Protein AF-A0A7C7P1Z8-F1 (afdb_monomer_lite)

Foldseek 3Di:
DDDPLVLQDDLVVLCPDPLCPVVVVVDPPVLLSVLLVVLSVVQVVCVVVVNPPPASPDSNSSSVSSVVVSCVVPDDPDDDDDPPPPDQQDPVNPGHDDDPVVVVVVVVPVVDPDCPVPDPVVD

Structure (mmCIF, N/CA/C/O backbone):
data_AF-A0A7C7P1Z8-F1
#
_entry.id   AF-A0A7C7P1Z8-F1
#
loop_
_atom_site.group_PDB
_atom_site.id
_atom_site.type_symbol
_atom_site.label_atom_id
_atom_site.label_alt_id
_atom_site.label_comp_id
_atom_site.label_asym_id
_atom_site.label_entity_id
_atom_site.label_seq_id
_atom_site.pdbx_PDB_ins_code
_atom_site.Cartn_x
_atom_site.Cartn_y
_atom_site.Cartn_z
_atom_site.occupancy
_atom_site.B_iso_or_equiv
_atom_site.auth_seq_id
_atom_site.auth_comp_id
_atom_site.auth_asym_id
_atom_site.auth_atom_id
_atom_site.pdbx_PDB_model_num
ATOM 1 N N . MET A 1 1 ? 32.317 4.331 -31.404 1.00 45.91 1 MET A N 1
ATOM 2 C CA . MET A 1 1 ? 31.690 3.881 -30.140 1.00 45.91 1 MET A CA 1
ATOM 3 C C . MET A 1 1 ? 30.231 4.300 -30.161 1.00 45.91 1 MET A C 1
ATOM 5 O O . MET A 1 1 ? 29.970 5.487 -30.288 1.00 45.91 1 MET A O 1
ATOM 9 N N . SER A 1 2 ? 29.300 3.344 -30.163 1.00 50.78 2 SER A N 1
ATOM 10 C CA . SER A 1 2 ? 27.859 3.628 -30.234 1.00 50.78 2 SER A CA 1
ATOM 11 C C . SER A 1 2 ? 27.371 4.204 -28.901 1.00 50.78 2 SER A C 1
ATOM 13 O O . SER A 1 2 ? 27.713 3.654 -27.858 1.00 50.78 2 SER A O 1
ATOM 15 N N . ASP A 1 3 ? 26.599 5.293 -28.937 1.00 64.19 3 ASP A N 1
ATOM 16 C CA . ASP A 1 3 ? 26.033 5.941 -27.745 1.00 64.19 3 ASP A CA 1
ATOM 17 C C . ASP A 1 3 ? 25.176 4.928 -26.945 1.00 64.19 3 ASP A C 1
ATOM 19 O O . ASP A 1 3 ? 24.179 4.430 -27.484 1.00 64.19 3 ASP A O 1
ATOM 23 N N . PRO A 1 4 ? 25.531 4.597 -25.685 1.00 60.34 4 PRO A N 1
ATOM 24 C CA . PRO A 1 4 ? 24.773 3.672 -24.838 1.00 60.34 4 PRO A CA 1
ATOM 25 C C . PRO A 1 4 ? 23.304 4.080 -24.659 1.00 60.34 4 PRO A C 1
ATOM 27 O O . PRO A 1 4 ? 22.441 3.221 -24.487 1.00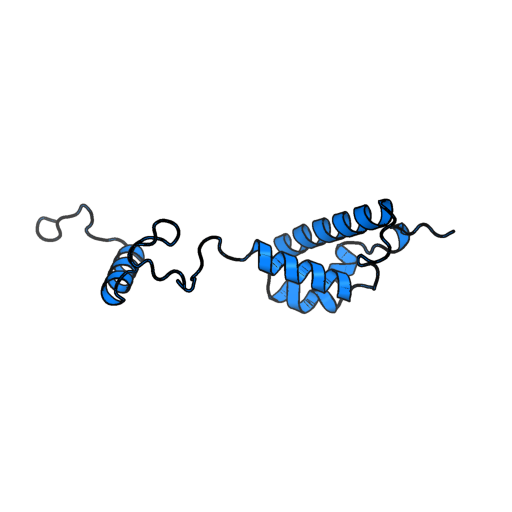 60.34 4 PRO A O 1
ATOM 30 N N . ARG A 1 5 ? 22.999 5.382 -24.772 1.00 62.41 5 ARG A N 1
ATOM 31 C CA . ARG A 1 5 ? 21.647 5.949 -24.626 1.00 62.41 5 ARG A CA 1
ATOM 32 C C . ARG A 1 5 ? 20.704 5.513 -25.742 1.00 62.41 5 ARG A C 1
ATOM 34 O O . ARG A 1 5 ? 19.495 5.481 -25.543 1.00 62.41 5 ARG A O 1
ATOM 41 N N . ARG A 1 6 ? 21.246 5.125 -26.902 1.00 65.25 6 ARG A N 1
ATOM 42 C CA . ARG A 1 6 ? 20.463 4.664 -28.059 1.00 65.25 6 ARG A CA 1
ATOM 43 C C . ARG A 1 6 ? 19.792 3.305 -27.829 1.00 65.25 6 ARG A C 1
ATOM 45 O O . ARG A 1 6 ? 18.966 2.903 -28.638 1.00 65.25 6 ARG A O 1
ATOM 52 N N . ARG A 1 7 ? 20.163 2.594 -26.756 1.00 74.56 7 ARG A N 1
ATOM 53 C CA . ARG A 1 7 ? 19.611 1.279 -26.390 1.00 74.56 7 ARG A CA 1
ATOM 54 C C . ARG A 1 7 ? 18.417 1.368 -25.437 1.00 74.56 7 ARG A C 1
ATOM 56 O O . ARG A 1 7 ? 17.794 0.341 -25.191 1.00 74.56 7 ARG A O 1
ATOM 63 N N . ILE A 1 8 ? 18.106 2.554 -24.906 1.00 84.19 8 ILE A N 1
ATOM 64 C CA . ILE A 1 8 ? 16.968 2.743 -24.002 1.00 84.19 8 ILE A CA 1
ATOM 65 C C . ILE A 1 8 ? 15.680 2.801 -24.844 1.00 84.19 8 ILE A C 1
ATOM 67 O O . ILE A 1 8 ? 15.550 3.706 -25.674 1.00 84.19 8 ILE A O 1
ATOM 71 N N . PRO A 1 9 ? 14.735 1.862 -24.667 1.00 87.62 9 PRO A N 1
ATOM 72 C CA . PRO A 1 9 ? 13.465 1.876 -25.384 1.00 87.62 9 PRO A CA 1
ATOM 73 C C . PRO A 1 9 ? 12.579 3.045 -24.932 1.00 87.62 9 PRO A C 1
ATOM 75 O O . PRO A 1 9 ? 12.683 3.533 -23.805 1.00 87.62 9 PRO A O 1
ATOM 78 N N . SER A 1 10 ? 11.680 3.495 -25.811 1.00 91.44 10 SER A N 1
ATOM 79 C CA . SER A 1 10 ? 10.650 4.460 -25.423 1.00 91.44 10 SER A CA 1
ATOM 80 C C . SER A 1 10 ? 9.643 3.816 -24.468 1.00 91.44 10 SER A C 1
ATOM 82 O O . SER A 1 10 ? 9.459 2.597 -24.461 1.00 91.44 10 SER A O 1
ATOM 84 N N . VAL A 1 11 ? 8.945 4.649 -23.691 1.00 93.81 11 VAL A N 1
ATOM 85 C CA . VAL A 1 11 ? 7.840 4.192 -22.834 1.00 93.81 11 VAL A CA 1
ATOM 86 C C . VAL A 1 11 ? 6.813 3.424 -23.665 1.00 93.81 11 VAL A C 1
ATOM 88 O O . VAL A 1 11 ? 6.450 2.315 -23.299 1.00 93.81 11 VAL A O 1
ATOM 91 N N . ASP A 1 12 ? 6.403 3.961 -24.816 1.00 94.56 12 ASP A N 1
ATOM 92 C CA . ASP A 1 12 ? 5.406 3.307 -25.670 1.00 94.56 12 ASP A CA 1
ATOM 93 C C . ASP A 1 12 ? 5.891 1.953 -26.206 1.00 94.56 12 ASP A C 1
ATOM 95 O O . ASP A 1 12 ? 5.112 1.003 -26.240 1.00 94.56 12 ASP A O 1
ATOM 99 N N . ALA A 1 13 ? 7.178 1.824 -26.553 1.00 92.94 13 ALA A N 1
ATOM 100 C CA . ALA A 1 13 ? 7.752 0.554 -26.997 1.00 92.94 13 ALA A CA 1
ATOM 101 C C . ALA A 1 13 ? 7.766 -0.503 -25.880 1.00 92.94 13 ALA A C 1
ATOM 103 O O . ALA A 1 13 ? 7.517 -1.677 -26.144 1.00 92.94 13 ALA A O 1
ATOM 104 N N . LEU A 1 14 ? 8.027 -0.097 -24.632 1.00 93.94 14 LEU A N 1
ATOM 105 C CA . LEU A 1 14 ? 7.936 -0.990 -23.475 1.00 93.94 14 LEU A CA 1
ATOM 106 C C . LEU A 1 14 ? 6.490 -1.399 -23.195 1.00 93.94 14 LEU A C 1
ATOM 108 O O . LEU A 1 14 ? 6.210 -2.586 -23.054 1.00 93.94 14 LEU A O 1
ATOM 112 N N . LEU A 1 15 ? 5.567 -0.435 -23.179 1.00 95.00 15 LEU A N 1
ATOM 113 C CA . LEU A 1 15 ? 4.150 -0.687 -22.913 1.00 95.00 15 LEU A CA 1
ATOM 114 C C . LEU A 1 15 ? 3.475 -1.543 -23.992 1.00 95.00 15 LEU A C 1
ATOM 116 O O . LEU A 1 15 ? 2.484 -2.199 -23.692 1.00 95.00 15 LEU A O 1
ATOM 120 N N . ALA A 1 16 ? 3.981 -1.527 -25.227 1.00 95.25 16 ALA A N 1
ATOM 121 C CA . ALA A 1 16 ? 3.515 -2.382 -26.317 1.00 95.25 16 ALA A CA 1
ATOM 122 C C . ALA A 1 16 ? 4.171 -3.776 -26.323 1.00 95.25 16 ALA A C 1
ATOM 124 O O . ALA A 1 16 ? 3.828 -4.608 -27.159 1.00 95.25 16 ALA A O 1
ATOM 125 N N . SER A 1 17 ? 5.140 -4.032 -25.439 1.00 94.62 17 SER A N 1
ATOM 126 C CA . SER A 1 17 ? 5.825 -5.323 -25.384 1.00 94.62 17 SER A CA 1
ATOM 127 C C . SER A 1 17 ? 5.016 -6.363 -24.596 1.00 94.62 17 SER A C 1
ATOM 129 O O . SER A 1 17 ? 4.377 -6.003 -23.602 1.00 94.62 17 SER A O 1
ATOM 131 N N . PRO A 1 18 ? 5.122 -7.664 -24.939 1.00 95.56 18 PRO A N 1
ATOM 132 C CA . PRO A 1 18 ? 4.432 -8.730 -24.206 1.00 95.56 18 PRO A CA 1
ATOM 133 C C . PRO A 1 18 ? 4.749 -8.759 -22.702 1.00 95.56 18 PRO A C 1
ATOM 135 O O . PRO A 1 18 ? 3.919 -9.143 -21.884 1.00 95.56 18 PRO A O 1
ATOM 138 N N . ALA A 1 19 ? 5.941 -8.296 -22.308 1.00 94.81 19 ALA A N 1
ATOM 139 C CA . ALA A 1 19 ? 6.367 -8.254 -20.910 1.00 94.81 19 ALA A CA 1
ATOM 140 C C . ALA A 1 19 ? 5.523 -7.302 -20.034 1.00 94.81 19 ALA A C 1
ATOM 142 O O . ALA A 1 19 ? 5.507 -7.453 -18.815 1.00 94.81 19 ALA A O 1
ATOM 143 N N . PHE A 1 20 ? 4.826 -6.331 -20.635 1.00 96.56 20 PHE A N 1
ATOM 144 C CA . PHE A 1 20 ? 3.995 -5.355 -19.923 1.00 96.56 20 PHE A CA 1
ATOM 145 C C . PHE A 1 20 ? 2.504 -5.709 -19.901 1.00 96.56 20 PHE A C 1
ATOM 147 O O . PHE A 1 20 ? 1.748 -5.049 -19.188 1.00 96.56 20 PHE A O 1
ATOM 154 N N . GLU A 1 21 ? 2.066 -6.747 -20.620 1.00 95.88 21 GLU A N 1
ATOM 155 C CA . GLU A 1 21 ? 0.648 -7.125 -20.703 1.00 95.88 21 GLU A CA 1
ATOM 156 C C . GLU A 1 21 ? 0.059 -7.445 -19.322 1.00 95.88 21 GLU A C 1
ATOM 158 O O . GLU A 1 21 ? -0.955 -6.865 -18.930 1.00 95.88 21 GLU A O 1
ATOM 163 N N . ALA A 1 22 ? 0.739 -8.288 -18.538 1.00 95.12 22 ALA A N 1
ATOM 164 C CA . ALA A 1 22 ? 0.303 -8.643 -17.185 1.00 95.12 22 ALA A CA 1
ATOM 165 C C . ALA A 1 22 ? 0.278 -7.429 -16.237 1.00 95.12 22 ALA A C 1
ATOM 167 O O . ALA A 1 22 ? -0.633 -7.284 -15.423 1.00 95.12 22 ALA A O 1
ATOM 168 N N . ILE A 1 23 ? 1.247 -6.518 -16.376 1.00 96.81 23 ILE A N 1
ATOM 169 C CA . ILE A 1 23 ? 1.335 -5.298 -15.562 1.00 96.81 23 ILE A CA 1
ATOM 170 C C . ILE A 1 23 ? 0.162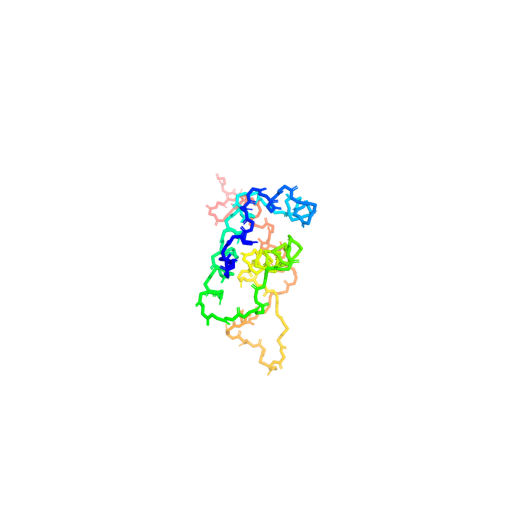 -4.362 -15.879 1.00 96.81 23 ILE A C 1
ATOM 172 O O . ILE A 1 23 ? -0.468 -3.820 -14.974 1.00 96.81 23 ILE A O 1
ATOM 176 N N . LEU A 1 24 ? -0.163 -4.190 -17.162 1.00 96.94 24 LEU A N 1
ATOM 177 C CA . LEU A 1 24 ? -1.275 -3.349 -17.611 1.00 96.94 24 LEU A CA 1
ATOM 178 C C . LEU A 1 24 ? -2.650 -3.934 -17.264 1.00 96.94 24 LEU A C 1
ATOM 180 O O . LEU A 1 24 ? -3.605 -3.171 -17.141 1.00 96.94 24 LEU A O 1
ATOM 184 N N . ALA A 1 25 ? -2.751 -5.253 -17.089 1.00 96.62 25 ALA A N 1
ATOM 185 C CA . ALA A 1 25 ? -3.956 -5.902 -16.581 1.00 96.62 25 ALA A CA 1
ATOM 186 C C . ALA A 1 25 ? -4.129 -5.721 -15.059 1.00 96.62 25 ALA A C 1
ATOM 188 O O . ALA A 1 25 ? -5.258 -5.642 -14.581 1.00 96.62 25 ALA A O 1
ATOM 189 N N . GLY A 1 26 ? -3.026 -5.648 -14.302 1.00 95.12 26 GLY A N 1
ATOM 190 C CA . GLY A 1 26 ? -3.046 -5.555 -12.837 1.00 95.12 26 GLY A CA 1
ATOM 191 C C . GLY A 1 26 ? -3.076 -4.135 -12.263 1.00 95.12 26 GLY A C 1
ATOM 192 O O . GLY A 1 26 ? -3.513 -3.948 -11.130 1.00 95.12 26 GLY A O 1
ATOM 193 N N . PHE A 1 27 ? -2.630 -3.126 -13.019 1.00 96.19 27 PHE A N 1
ATOM 194 C CA . PHE A 1 27 ? -2.472 -1.755 -12.521 1.00 96.19 27 PHE A CA 1
ATOM 195 C C . PHE A 1 27 ? -3.081 -0.705 -13.466 1.00 96.19 27 PHE A C 1
ATOM 197 O O . PHE A 1 27 ? -3.030 -0.862 -14.688 1.00 96.19 27 PHE A O 1
ATOM 204 N N . PRO A 1 28 ? -3.586 0.434 -12.943 1.00 95.75 28 PRO A N 1
ATOM 205 C CA . PRO A 1 28 ? -4.064 1.531 -13.780 1.00 95.75 28 PRO A CA 1
ATOM 206 C C . PRO A 1 28 ? -2.988 2.022 -14.758 1.00 95.75 28 PRO A C 1
ATOM 208 O O . PRO A 1 28 ? -1.878 2.367 -14.355 1.00 95.75 28 PRO A O 1
ATOM 211 N N . ARG A 1 29 ? -3.321 2.150 -16.049 1.00 96.06 29 ARG A N 1
ATOM 212 C CA . ARG A 1 29 ? -2.354 2.533 -17.099 1.00 96.06 29 ARG A CA 1
ATOM 213 C C . ARG A 1 29 ? -1.554 3.799 -16.770 1.00 96.06 29 ARG A C 1
ATOM 215 O O . ARG A 1 29 ? -0.355 3.844 -17.028 1.00 96.06 29 ARG A O 1
ATOM 222 N N . GLN A 1 30 ? -2.194 4.824 -16.203 1.00 96.19 30 GLN A N 1
ATOM 223 C CA . GLN A 1 30 ? -1.518 6.075 -15.829 1.00 96.19 30 GLN A CA 1
ATOM 224 C C . GLN A 1 30 ? -0.399 5.850 -14.804 1.00 96.19 30 GLN A C 1
ATOM 226 O O . GLN A 1 30 ? 0.665 6.465 -14.896 1.00 96.19 30 GLN A O 1
ATOM 231 N N . LEU A 1 31 ? -0.630 4.940 -13.857 1.00 96.06 31 LEU A N 1
ATOM 232 C CA . LEU A 1 31 ? 0.340 4.544 -12.849 1.00 96.06 31 LEU A CA 1
ATOM 233 C C . LEU A 1 31 ? 1.516 3.797 -13.498 1.00 96.06 31 LEU A C 1
ATOM 235 O O . LEU A 1 31 ? 2.667 4.173 -13.282 1.00 96.06 31 LEU A O 1
ATOM 239 N N . VAL A 1 32 ? 1.233 2.830 -14.377 1.00 97.50 32 VAL A N 1
ATOM 240 C CA . VAL A 1 32 ? 2.265 2.076 -15.113 1.00 97.50 32 VAL A CA 1
ATOM 241 C C . VAL A 1 32 ? 3.139 3.007 -15.959 1.00 97.50 32 VAL A C 1
ATOM 243 O O . VAL A 1 32 ? 4.363 2.918 -15.904 1.00 97.50 32 VAL A O 1
ATOM 246 N N . VAL A 1 33 ? 2.539 3.953 -16.692 1.00 97.69 33 VAL A N 1
ATOM 247 C CA . VAL A 1 33 ? 3.268 4.957 -17.493 1.00 97.69 33 VAL A CA 1
ATOM 248 C C . VAL A 1 33 ? 4.204 5.789 -16.615 1.00 97.69 33 VAL A C 1
ATOM 250 O O . VAL A 1 33 ? 5.366 5.989 -16.973 1.00 97.69 33 VAL A O 1
ATOM 253 N N . ARG A 1 34 ? 3.711 6.281 -15.471 1.00 97.81 34 ARG A N 1
ATOM 254 C CA . ARG A 1 34 ? 4.506 7.093 -14.541 1.00 97.81 34 ARG A CA 1
ATOM 255 C C . ARG A 1 34 ? 5.706 6.308 -14.017 1.00 97.81 34 ARG A C 1
ATOM 257 O O . ARG A 1 34 ? 6.826 6.799 -14.116 1.00 97.81 34 ARG A O 1
ATOM 264 N N . VAL A 1 35 ? 5.480 5.097 -13.511 1.00 97.44 35 VAL A N 1
ATOM 265 C CA . VAL A 1 35 ? 6.550 4.256 -12.954 1.00 97.44 35 VAL A CA 1
ATOM 266 C C . VAL A 1 35 ? 7.547 3.841 -14.037 1.00 97.44 35 VAL A C 1
ATOM 268 O O . VAL A 1 35 ? 8.751 3.904 -13.813 1.00 97.44 35 VAL A O 1
ATOM 271 N N . THR A 1 36 ? 7.079 3.534 -15.250 1.00 96.56 36 THR A N 1
ATOM 272 C CA . THR A 1 36 ? 7.958 3.223 -16.392 1.00 96.56 36 THR A CA 1
ATOM 273 C C . THR A 1 36 ? 8.891 4.385 -16.725 1.00 96.56 36 THR A C 1
ATOM 275 O O . THR A 1 36 ? 10.073 4.168 -16.981 1.00 96.56 36 THR A O 1
ATOM 278 N N . ARG A 1 37 ? 8.397 5.631 -16.682 1.00 96.19 37 ARG A N 1
ATOM 279 C CA . ARG A 1 37 ? 9.245 6.821 -16.870 1.00 96.19 37 ARG A CA 1
ATOM 280 C C . ARG A 1 37 ? 10.319 6.918 -15.791 1.00 96.19 37 ARG A C 1
ATOM 282 O O . ARG A 1 37 ? 11.471 7.140 -16.135 1.00 96.19 37 ARG A O 1
ATOM 289 N N . VAL A 1 38 ? 9.957 6.704 -14.526 1.00 95.75 38 VAL A N 1
ATOM 290 C CA . VAL A 1 38 ? 10.914 6.724 -13.407 1.00 95.75 38 VAL A CA 1
ATOM 291 C C . VAL A 1 38 ? 12.014 5.681 -13.608 1.00 95.75 38 VAL A C 1
ATOM 293 O O . VAL A 1 38 ? 13.187 6.033 -13.567 1.00 95.75 38 VAL A O 1
ATOM 296 N N . VAL A 1 39 ? 11.653 4.437 -13.929 1.00 94.00 39 VAL A N 1
ATOM 297 C CA . VAL A 1 39 ? 12.626 3.357 -14.175 1.00 94.00 39 VAL A CA 1
ATOM 298 C C . VAL A 1 39 ? 13.542 3.680 -15.363 1.00 94.00 39 VAL A C 1
ATOM 300 O O . VAL A 1 39 ? 14.742 3.423 -15.315 1.00 94.00 39 VAL A O 1
ATOM 303 N N . ILE A 1 40 ? 13.012 4.284 -16.432 1.00 92.12 40 ILE A N 1
ATOM 304 C CA . ILE A 1 40 ? 13.832 4.744 -17.563 1.00 92.12 40 ILE A CA 1
ATOM 305 C C . ILE A 1 40 ? 14.830 5.828 -17.131 1.00 92.12 40 ILE A C 1
ATOM 307 O O . ILE A 1 40 ? 15.983 5.783 -17.565 1.00 92.12 40 ILE A O 1
ATOM 311 N N . GLU A 1 41 ? 14.413 6.795 -16.307 1.00 91.19 41 GLU A N 1
ATOM 312 C CA . GLU A 1 41 ? 15.315 7.829 -15.779 1.00 91.19 41 GLU A CA 1
ATOM 313 C C . GLU A 1 41 ? 16.405 7.227 -14.885 1.00 91.19 41 GLU A C 1
ATOM 315 O O . GLU A 1 41 ? 17.572 7.594 -15.016 1.00 91.19 41 GLU A O 1
ATOM 320 N N . GLU A 1 42 ? 16.056 6.269 -14.024 1.00 89.44 42 GLU A N 1
ATOM 321 C CA . GLU A 1 42 ? 17.012 5.550 -13.174 1.00 89.44 42 GLU A CA 1
ATOM 322 C C . GLU A 1 42 ? 18.066 4.831 -14.027 1.00 89.44 42 GLU A C 1
ATOM 324 O O . GLU A 1 42 ? 19.262 5.062 -13.851 1.00 89.44 42 GLU A O 1
ATOM 329 N N . VAL A 1 43 ? 17.635 4.064 -15.036 1.00 87.75 43 VAL A N 1
ATOM 330 C CA . VAL A 1 43 ? 18.544 3.394 -15.980 1.00 87.75 43 VAL A CA 1
ATOM 331 C C . VAL A 1 43 ? 19.416 4.405 -16.730 1.00 87.75 43 VAL A C 1
ATOM 333 O O . VAL A 1 43 ? 20.617 4.186 -16.907 1.00 87.75 43 VAL A O 1
ATOM 336 N N . ARG A 1 44 ? 18.848 5.539 -17.162 1.00 86.50 44 ARG A N 1
ATOM 337 C CA . AR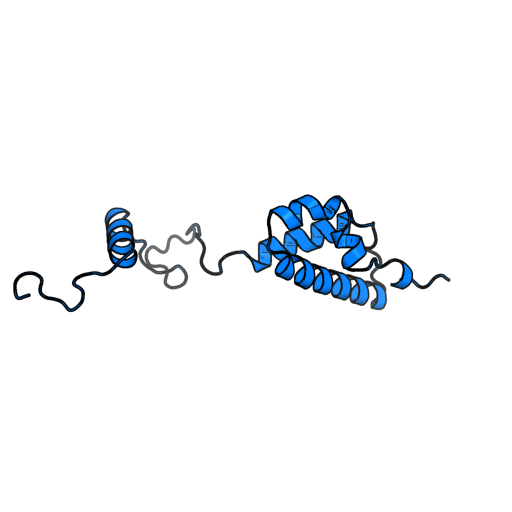G A 1 44 ? 19.614 6.594 -17.841 1.00 86.50 44 ARG A CA 1
ATOM 338 C C . ARG A 1 44 ? 20.705 7.160 -16.933 1.00 86.50 44 ARG A C 1
ATOM 340 O O . ARG A 1 44 ? 21.831 7.332 -17.396 1.00 86.50 44 ARG A O 1
ATOM 347 N N . ASN A 1 45 ? 20.390 7.423 -15.668 1.00 86.62 45 ASN A N 1
ATOM 348 C CA . ASN A 1 45 ? 21.338 7.964 -14.697 1.00 86.62 45 ASN A CA 1
ATOM 349 C C . ASN A 1 45 ? 22.453 6.964 -14.367 1.00 86.62 45 ASN A C 1
ATOM 351 O O . ASN A 1 45 ? 23.620 7.347 -14.330 1.00 86.62 45 ASN A O 1
ATOM 355 N N . SER A 1 46 ? 22.131 5.678 -14.221 1.00 83.75 46 SER A N 1
ATOM 356 C CA . SER A 1 46 ? 23.127 4.623 -13.991 1.00 83.75 46 SER A CA 1
ATOM 357 C C . SER A 1 46 ? 24.128 4.497 -15.142 1.00 83.75 46 SER A C 1
ATOM 359 O O . SER A 1 46 ? 25.336 4.427 -14.912 1.00 83.75 46 SER A O 1
ATOM 361 N N . LEU A 1 47 ? 23.649 4.576 -16.389 1.00 81.19 47 LEU A N 1
ATOM 362 C CA . LEU A 1 47 ? 24.512 4.556 -17.574 1.00 81.19 47 LEU A CA 1
ATOM 363 C C . LEU A 1 47 ? 25.442 5.777 -17.657 1.00 81.19 47 LEU A C 1
ATOM 365 O O . LEU A 1 47 ? 26.557 5.655 -18.167 1.00 81.19 47 LEU A O 1
ATOM 369 N N . LEU A 1 48 ? 25.008 6.947 -17.173 1.00 79.12 48 LEU A N 1
ATOM 370 C CA . LEU A 1 48 ? 25.848 8.152 -17.105 1.00 79.12 48 LEU A CA 1
ATOM 371 C C . LEU A 1 48 ? 26.954 8.025 -16.051 1.00 79.12 48 LEU A C 1
ATOM 373 O O . LEU A 1 48 ? 28.061 8.508 -16.278 1.00 79.12 48 LEU A O 1
ATOM 377 N N . SER A 1 49 ? 26.672 7.340 -14.944 1.00 80.12 49 SER A N 1
ATOM 378 C CA . SER A 1 49 ? 27.625 7.089 -13.854 1.00 80.12 49 SER A CA 1
ATOM 379 C C . SER A 1 49 ? 28.631 5.969 -14.158 1.00 80.12 49 SER A C 1
ATOM 381 O O . SER A 1 49 ? 29.508 5.696 -13.344 1.00 80.12 49 SER A O 1
ATOM 383 N N . GLY A 1 50 ? 28.540 5.330 -15.332 1.00 70.88 50 GLY A N 1
ATOM 384 C CA . GLY A 1 50 ? 29.445 4.257 -15.757 1.00 70.88 50 GLY A CA 1
ATOM 385 C C . GLY A 1 50 ? 29.107 2.880 -15.181 1.00 70.88 50 GLY A C 1
ATOM 386 O O . GLY A 1 50 ? 29.872 1.936 -15.391 1.00 70.88 50 GLY A O 1
ATOM 387 N N . ASP A 1 51 ? 27.964 2.757 -14.506 1.00 68.62 51 ASP A N 1
ATOM 388 C CA . ASP A 1 51 ? 27.497 1.507 -13.926 1.00 68.62 51 ASP A CA 1
ATOM 389 C C . ASP A 1 51 ? 26.819 0.668 -15.019 1.00 68.62 51 ASP A C 1
ATOM 391 O O . ASP A 1 51 ? 25.774 1.031 -15.568 1.00 68.62 51 ASP A O 1
ATOM 395 N N . LYS A 1 52 ? 27.479 -0.416 -15.439 1.00 59.03 52 LYS A N 1
ATOM 396 C CA . LYS A 1 52 ? 27.073 -1.204 -16.620 1.00 59.03 52 LYS A CA 1
ATOM 397 C C . LYS A 1 52 ? 25.991 -2.241 -16.324 1.00 59.03 52 LYS A C 1
ATOM 399 O O . LYS A 1 52 ? 25.523 -2.879 -17.264 1.00 59.03 52 LYS A O 1
ATOM 404 N N . ASP A 1 53 ? 25.611 -2.409 -15.061 1.00 57.56 53 ASP A N 1
ATOM 405 C CA . ASP A 1 53 ? 24.789 -3.544 -14.628 1.00 57.56 53 ASP A CA 1
ATOM 406 C C . ASP A 1 53 ? 23.276 -3.261 -14.663 1.00 57.56 53 ASP A C 1
ATOM 408 O O . ASP A 1 53 ? 22.443 -4.167 -14.621 1.00 57.56 53 ASP A O 1
ATOM 412 N N . ILE A 1 54 ? 22.879 -1.992 -14.798 1.00 56.00 54 ILE A N 1
ATOM 413 C CA . ILE A 1 54 ? 21.482 -1.597 -14.604 1.00 56.00 54 ILE A CA 1
ATOM 414 C C . ILE A 1 54 ? 20.736 -1.562 -15.947 1.00 56.00 54 ILE A C 1
ATOM 416 O O . ILE A 1 54 ? 20.670 -0.558 -16.653 1.00 56.00 54 ILE A O 1
ATOM 420 N N . GLY A 1 55 ? 20.121 -2.696 -16.289 1.00 57.62 55 GLY A N 1
ATOM 421 C CA . GLY A 1 55 ? 18.765 -2.692 -16.854 1.00 57.62 55 GLY A CA 1
ATOM 422 C C . GLY A 1 55 ? 18.590 -2.606 -18.374 1.00 57.62 55 GLY A C 1
ATOM 423 O O . GLY A 1 55 ? 17.451 -2.662 -18.831 1.00 57.62 55 GLY A O 1
ATOM 424 N N . ALA A 1 56 ? 19.651 -2.554 -19.181 1.00 62.47 56 ALA A N 1
ATOM 425 C CA . ALA A 1 56 ? 19.541 -2.530 -20.650 1.00 62.47 56 ALA A CA 1
ATOM 426 C C . ALA A 1 56 ? 19.481 -3.935 -21.303 1.00 62.47 56 ALA A C 1
ATOM 428 O O . ALA A 1 56 ? 19.968 -4.122 -22.422 1.00 62.47 56 ALA A O 1
ATOM 429 N N . ASN A 1 57 ? 18.886 -4.925 -20.625 1.00 74.00 57 ASN A N 1
ATOM 430 C CA . ASN A 1 57 ? 18.821 -6.325 -21.080 1.00 74.00 57 ASN A CA 1
ATOM 431 C C . ASN A 1 57 ? 17.524 -6.661 -21.847 1.00 74.00 57 ASN A C 1
ATOM 433 O O . ASN A 1 57 ? 17.178 -7.826 -22.025 1.00 74.00 57 ASN A O 1
ATOM 437 N N . GLY A 1 58 ? 16.823 -5.635 -22.339 1.00 80.25 58 GLY A N 1
ATOM 438 C CA . GLY A 1 58 ? 15.589 -5.762 -23.117 1.00 80.25 58 GLY A CA 1
ATOM 439 C C . GLY A 1 58 ? 14.316 -5.517 -22.297 1.00 80.25 58 GLY A C 1
ATOM 440 O O . GLY A 1 58 ? 14.390 -5.227 -21.106 1.00 80.25 58 GLY A O 1
ATOM 441 N N . PRO A 1 59 ? 13.123 -5.608 -22.913 1.00 85.25 59 PRO A N 1
ATOM 442 C CA . PRO A 1 59 ? 11.863 -5.208 -22.277 1.00 85.25 59 PRO A CA 1
ATOM 443 C C . PRO A 1 59 ? 11.538 -5.929 -20.959 1.00 85.25 59 PRO A C 1
ATOM 445 O O . PRO A 1 59 ? 10.906 -5.340 -20.086 1.00 85.25 59 PRO A O 1
ATOM 448 N N . GLY A 1 60 ? 12.006 -7.170 -20.783 1.00 89.38 60 GLY A N 1
ATOM 449 C CA . GLY A 1 60 ? 11.770 -7.959 -19.570 1.00 89.38 60 GLY A CA 1
ATOM 450 C C . GLY A 1 60 ? 12.414 -7.377 -18.307 1.00 89.38 60 GLY A C 1
ATOM 451 O O . GLY A 1 60 ? 11.774 -7.370 -17.258 1.00 89.38 60 GLY A O 1
ATOM 452 N N . SER A 1 61 ? 13.631 -6.822 -18.392 1.00 90.25 61 SER A N 1
ATOM 453 C CA . SER A 1 61 ? 14.279 -6.202 -17.224 1.00 90.25 61 SER A CA 1
ATOM 454 C C . SER A 1 61 ? 13.556 -4.930 -16.787 1.00 90.25 61 SER A C 1
ATOM 456 O O . SER A 1 61 ? 13.384 -4.695 -15.593 1.00 90.25 61 SER A O 1
ATOM 458 N N . TYR A 1 62 ? 13.068 -4.139 -17.749 1.00 92.50 62 TYR A N 1
ATOM 459 C CA . TYR A 1 62 ? 12.234 -2.974 -17.456 1.00 92.50 62 TYR A CA 1
ATOM 460 C C . TYR A 1 62 ? 10.899 -3.379 -16.834 1.00 92.50 62 TYR A C 1
ATOM 462 O O . TYR A 1 62 ? 10.494 -2.772 -15.849 1.00 92.50 62 TYR A O 1
ATOM 470 N N . ALA A 1 63 ? 10.237 -4.411 -17.366 1.00 94.50 63 ALA A N 1
ATOM 471 C CA . ALA A 1 63 ? 8.980 -4.908 -16.813 1.00 94.50 63 ALA A CA 1
ATOM 472 C C . ALA A 1 63 ? 9.147 -5.364 -15.356 1.00 94.50 63 ALA A C 1
ATOM 474 O O . ALA A 1 63 ? 8.349 -4.985 -14.504 1.00 94.50 63 ALA A O 1
ATOM 475 N N . GLN A 1 64 ? 10.220 -6.097 -15.045 1.00 94.00 64 GLN A N 1
ATOM 476 C CA . GLN A 1 64 ? 10.513 -6.532 -13.678 1.00 94.00 64 GLN A CA 1
ATOM 477 C C . GLN A 1 64 ? 10.758 -5.347 -12.732 1.00 94.00 64 GLN A C 1
ATOM 479 O O . GLN A 1 64 ? 10.167 -5.293 -11.655 1.00 94.00 64 GLN A O 1
ATOM 484 N N . ALA A 1 65 ? 11.591 -4.383 -13.134 1.00 93.56 65 ALA A N 1
ATOM 485 C CA . ALA A 1 65 ? 11.863 -3.193 -12.327 1.00 93.56 65 ALA A CA 1
ATOM 486 C C . ALA A 1 65 ? 10.595 -2.351 -12.099 1.00 93.56 65 ALA A C 1
ATOM 488 O O . ALA A 1 65 ? 10.340 -1.890 -10.986 1.00 93.56 65 ALA A O 1
ATOM 489 N N . VAL A 1 66 ? 9.766 -2.197 -13.137 1.00 95.88 66 VAL A N 1
ATOM 490 C CA . VAL A 1 66 ? 8.475 -1.506 -13.045 1.00 95.88 66 VAL A CA 1
ATOM 491 C C . VAL A 1 66 ? 7.520 -2.247 -12.118 1.00 95.88 66 VAL A C 1
ATOM 493 O O . VAL A 1 66 ? 6.902 -1.602 -11.278 1.00 95.88 66 VAL A O 1
ATOM 496 N N . LEU A 1 67 ? 7.416 -3.574 -12.221 1.00 96.06 67 LEU A N 1
ATOM 497 C CA . LEU A 1 67 ? 6.544 -4.377 -11.365 1.00 96.06 67 LEU A CA 1
ATOM 498 C C . LEU A 1 67 ? 6.928 -4.249 -9.887 1.00 96.06 67 LEU A C 1
ATOM 500 O O . LEU A 1 67 ? 6.077 -3.898 -9.077 1.00 96.06 67 LEU A O 1
ATOM 504 N N . ILE A 1 68 ? 8.210 -4.432 -9.551 1.00 94.94 68 ILE A N 1
ATOM 505 C CA . ILE A 1 68 ? 8.711 -4.289 -8.172 1.00 94.94 68 ILE A CA 1
ATOM 506 C C . ILE A 1 68 ? 8.350 -2.911 -7.614 1.00 94.94 68 ILE A C 1
ATOM 508 O O . ILE A 1 68 ? 7.881 -2.781 -6.483 1.00 94.94 68 ILE A O 1
ATOM 512 N N . ARG A 1 69 ? 8.548 -1.863 -8.417 1.00 95.12 69 ARG A N 1
ATOM 513 C CA . ARG A 1 69 ? 8.260 -0.498 -7.989 1.00 95.12 69 ARG A CA 1
ATOM 514 C C . ARG A 1 69 ? 6.761 -0.226 -7.863 1.00 95.12 69 ARG A C 1
ATOM 516 O O . ARG A 1 69 ? 6.353 0.469 -6.938 1.00 95.12 69 ARG A O 1
ATOM 523 N N . LEU A 1 70 ? 5.935 -0.783 -8.746 1.00 96.19 70 LEU A N 1
ATOM 524 C CA . LEU A 1 70 ? 4.477 -0.704 -8.640 1.00 96.19 70 LEU A CA 1
ATOM 525 C C . LEU A 1 70 ? 3.979 -1.375 -7.364 1.00 96.19 70 LEU A C 1
ATOM 527 O O . LEU A 1 70 ? 3.190 -0.778 -6.635 1.00 96.19 70 LEU A O 1
ATOM 531 N N . GLU A 1 71 ? 4.465 -2.575 -7.060 1.00 93.69 71 GLU A N 1
ATOM 532 C CA . GLU A 1 71 ? 4.125 -3.286 -5.825 1.00 93.69 71 GLU A CA 1
ATOM 533 C C . GLU A 1 71 ? 4.513 -2.459 -4.592 1.00 93.69 71 GLU A C 1
ATOM 535 O O . GLU A 1 71 ? 3.721 -2.321 -3.665 1.00 93.69 71 GLU A O 1
ATOM 540 N N . GLN A 1 72 ? 5.683 -1.816 -4.609 1.00 91.69 72 GLN A N 1
ATOM 541 C CA . GLN A 1 72 ? 6.129 -0.921 -3.536 1.00 91.69 72 GLN A CA 1
ATOM 542 C C . GLN A 1 72 ? 5.284 0.353 -3.404 1.00 91.69 72 GLN A C 1
ATOM 544 O O . GLN A 1 72 ? 4.944 0.738 -2.288 1.00 91.69 72 GLN A O 1
ATOM 549 N N . GLU A 1 73 ? 4.938 1.012 -4.514 1.00 91.50 73 GLU A N 1
ATOM 550 C CA . GLU A 1 73 ? 4.156 2.258 -4.504 1.00 91.50 73 GLU A CA 1
ATOM 551 C C . GLU A 1 73 ? 2.667 2.031 -4.204 1.00 91.50 73 GLU A C 1
ATOM 553 O O . GLU A 1 73 ? 1.986 2.955 -3.760 1.00 91.50 73 GLU A O 1
ATOM 558 N N . THR A 1 74 ? 2.148 0.825 -4.450 1.00 91.06 74 THR A N 1
ATOM 559 C CA . THR A 1 74 ? 0.742 0.472 -4.181 1.00 91.06 74 THR A CA 1
ATOM 560 C C . THR A 1 74 ? 0.526 -0.221 -2.842 1.00 91.06 74 THR A C 1
ATOM 562 O O . THR A 1 74 ? -0.619 -0.393 -2.422 1.00 91.06 74 THR A O 1
ATOM 565 N N . LEU A 1 75 ? 1.603 -0.582 -2.143 1.00 90.00 75 LEU A N 1
ATOM 566 C CA . LEU A 1 75 ? 1.526 -1.138 -0.800 1.00 90.00 75 LEU A CA 1
ATOM 567 C C . LEU A 1 75 ? 0.898 -0.118 0.173 1.00 90.00 75 LEU A C 1
ATOM 569 O O . LEU A 1 75 ? 1.396 1.005 0.291 1.00 90.00 75 LEU A O 1
ATOM 573 N N . PRO A 1 76 ? -0.160 -0.498 0.918 1.00 89.62 76 PRO A N 1
ATOM 574 C CA . PRO A 1 76 ? -0.725 0.354 1.955 1.00 89.62 76 PRO A CA 1
ATOM 575 C C . PRO A 1 76 ? 0.324 0.736 3.002 1.00 89.62 76 PRO A C 1
ATOM 577 O O . PRO A 1 76 ? 1.091 -0.110 3.472 1.00 89.62 76 PRO A O 1
ATOM 580 N N . SER A 1 77 ? 0.329 2.008 3.411 1.00 90.44 77 SER A N 1
ATOM 581 C CA . SER A 1 77 ? 1.221 2.493 4.471 1.00 90.44 77 SER A CA 1
ATOM 582 C C . SER A 1 77 ? 0.924 1.833 5.822 1.00 90.44 77 SER A C 1
ATOM 584 O O . SER A 1 77 ? 1.845 1.568 6.595 1.00 90.44 77 SER A O 1
ATOM 586 N N . LEU A 1 78 ? -0.350 1.524 6.085 1.00 91.94 78 LEU A N 1
ATOM 587 C CA . LEU A 1 78 ? -0.800 0.731 7.225 1.00 91.94 78 LEU A CA 1
ATOM 588 C C . LEU A 1 78 ? -1.033 -0.714 6.789 1.00 91.94 78 LEU A C 1
ATOM 590 O O . LEU A 1 78 ? -1.859 -0.987 5.921 1.00 91.94 78 LEU A O 1
ATOM 594 N N . ARG A 1 79 ? -0.317 -1.644 7.418 1.00 91.38 79 ARG A N 1
ATOM 595 C CA . ARG A 1 79 ? -0.386 -3.082 7.135 1.00 91.38 79 ARG A CA 1
ATOM 596 C C . ARG A 1 79 ? -0.190 -3.889 8.410 1.00 91.38 79 ARG A C 1
ATOM 598 O O . ARG A 1 79 ? 0.432 -3.411 9.358 1.00 91.38 79 ARG A O 1
ATOM 605 N N . GLY A 1 80 ? -0.710 -5.114 8.413 1.00 93.31 80 GLY A N 1
ATOM 606 C CA . GLY A 1 80 ? -0.514 -6.051 9.516 1.00 93.31 80 GLY A CA 1
ATOM 607 C C . GLY A 1 80 ? 0.966 -6.376 9.735 1.00 93.31 80 GLY A C 1
ATOM 608 O O . GLY A 1 80 ? 1.748 -6.445 8.786 1.00 93.31 80 GLY A O 1
ATOM 609 N N . VAL A 1 81 ? 1.341 -6.577 10.996 1.00 95.56 81 VAL A N 1
ATOM 610 C CA . VAL A 1 81 ? 2.706 -6.900 11.434 1.00 95.56 81 VAL A CA 1
ATOM 611 C C . VAL A 1 81 ? 2.660 -7.971 12.521 1.00 95.56 81 VAL A C 1
ATOM 613 O O . VAL A 1 81 ? 1.675 -8.080 13.249 1.00 95.56 81 VAL A O 1
ATOM 616 N N . ILE A 1 82 ? 3.736 -8.747 12.655 1.00 96.25 82 ILE A N 1
ATOM 617 C CA . ILE A 1 82 ? 3.898 -9.714 13.746 1.00 96.25 82 ILE A CA 1
ATOM 618 C C . ILE A 1 82 ? 4.680 -9.034 14.870 1.00 96.25 82 ILE A C 1
ATOM 620 O O . ILE A 1 82 ? 5.832 -8.640 14.683 1.00 96.25 82 ILE A O 1
ATOM 624 N N . ASN A 1 83 ? 4.065 -8.898 16.045 1.00 96.62 83 ASN A N 1
ATOM 625 C CA . ASN A 1 83 ? 4.753 -8.387 17.226 1.00 96.62 83 ASN A CA 1
ATOM 626 C C . ASN A 1 83 ? 5.615 -9.492 17.861 1.00 96.62 83 ASN A C 1
ATOM 628 O O . ASN A 1 83 ? 5.101 -10.364 18.557 1.00 96.62 83 ASN A O 1
ATOM 632 N N . ALA A 1 84 ? 6.928 -9.429 17.633 1.00 97.31 84 ALA A N 1
ATOM 633 C CA . ALA A 1 84 ? 7.917 -10.347 18.203 1.00 97.31 84 ALA A CA 1
ATOM 634 C C . ALA A 1 84 ? 8.724 -9.737 19.369 1.00 97.31 84 ALA A C 1
ATOM 636 O O . ALA A 1 84 ? 9.726 -10.310 19.788 1.00 97.31 84 ALA A O 1
ATOM 637 N N . THR A 1 85 ? 8.330 -8.568 19.889 1.00 96.81 85 THR A N 1
ATOM 638 C CA . THR A 1 85 ? 9.101 -7.868 20.935 1.00 96.81 85 THR A CA 1
ATOM 639 C C . THR A 1 85 ? 8.737 -8.307 22.354 1.00 96.81 85 THR A C 1
ATOM 641 O O . THR A 1 85 ? 9.449 -7.979 23.298 1.00 96.81 85 THR A O 1
AT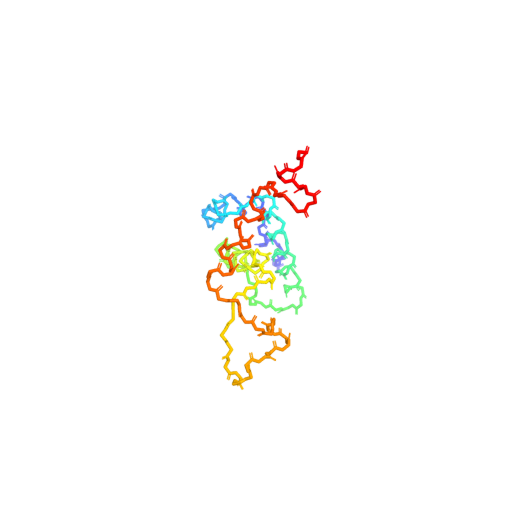OM 644 N N . GLY A 1 86 ? 7.610 -9.007 22.523 1.00 95.88 86 GLY A N 1
ATOM 645 C CA . GLY A 1 86 ? 7.047 -9.353 23.832 1.00 95.88 86 GLY A CA 1
ATOM 646 C C . GLY A 1 86 ? 6.343 -8.189 24.547 1.00 95.88 86 GLY A C 1
ATOM 647 O O . GLY A 1 86 ? 5.777 -8.388 25.620 1.00 95.88 86 GLY A O 1
ATOM 648 N N . VAL A 1 87 ? 6.327 -6.981 23.967 1.00 97.56 87 VAL A N 1
ATOM 649 C CA . VAL A 1 87 ? 5.618 -5.822 24.531 1.00 97.56 87 VAL A CA 1
ATOM 650 C C . VAL A 1 87 ? 4.142 -5.886 24.146 1.00 97.56 87 VAL A C 1
ATOM 652 O O . VAL A 1 87 ? 3.804 -5.700 22.979 1.00 97.56 87 VAL A O 1
ATOM 655 N N . VAL A 1 88 ? 3.259 -6.100 25.126 1.00 94.94 88 VAL A N 1
ATOM 656 C CA . VAL A 1 88 ? 1.804 -6.206 24.898 1.00 94.94 88 VAL A CA 1
ATOM 657 C C . VAL A 1 88 ? 1.212 -4.887 24.385 1.00 94.94 88 VAL A C 1
ATOM 659 O O . VAL A 1 88 ? 0.565 -4.865 23.345 1.00 94.94 88 VAL A O 1
ATOM 662 N N . LEU A 1 89 ? 1.464 -3.768 25.075 1.00 96.00 89 LEU A N 1
ATOM 663 C CA . LEU A 1 89 ? 0.990 -2.437 24.673 1.00 96.00 89 LEU A CA 1
ATOM 664 C C . LEU A 1 89 ? 2.069 -1.685 23.894 1.00 96.00 89 LEU A C 1
ATOM 666 O O . LEU A 1 89 ? 2.707 -0.761 24.399 1.00 96.00 89 LEU A O 1
ATOM 670 N N . HIS A 1 90 ? 2.281 -2.089 22.646 1.00 97.06 90 HIS A N 1
ATOM 671 C CA . HIS A 1 90 ? 3.335 -1.513 21.819 1.00 97.06 90 HIS A CA 1
ATOM 672 C C . HIS A 1 90 ? 2.873 -0.210 21.151 1.00 97.06 90 HIS A C 1
ATOM 674 O O . HIS A 1 90 ? 2.149 -0.223 20.158 1.00 97.06 90 HIS A O 1
ATOM 680 N N . THR A 1 91 ? 3.327 0.940 21.651 1.00 94.94 91 THR A N 1
ATOM 681 C CA . THR A 1 91 ? 2.898 2.270 21.169 1.00 94.94 91 THR A CA 1
ATOM 682 C C . THR A 1 91 ? 3.135 2.483 19.673 1.00 94.94 91 THR A C 1
ATOM 684 O O . THR A 1 91 ? 2.234 2.951 18.986 1.00 94.94 91 THR A O 1
ATOM 687 N N . ASN A 1 92 ? 4.292 2.063 19.152 1.00 95.75 92 ASN A N 1
ATOM 688 C CA . ASN A 1 92 ? 4.600 2.181 17.719 1.00 95.75 92 ASN A CA 1
ATOM 689 C C . ASN A 1 92 ? 3.822 1.197 16.821 1.00 95.75 92 ASN A C 1
ATOM 691 O O . ASN A 1 92 ? 3.802 1.394 15.612 1.00 95.75 92 ASN A O 1
ATOM 695 N N . LEU A 1 93 ? 3.201 0.148 17.381 1.00 96.00 93 LEU A N 1
ATOM 696 C CA . LEU A 1 93 ? 2.419 -0.850 16.631 1.00 96.00 93 LEU A CA 1
ATOM 697 C C . LEU A 1 93 ? 0.906 -0.725 16.883 1.00 96.00 93 LEU A C 1
ATOM 699 O O . LEU A 1 93 ? 0.155 -1.640 16.567 1.00 96.00 93 LEU A O 1
ATOM 703 N N . GLY A 1 94 ? 0.446 0.387 17.466 1.00 94.19 94 GLY A N 1
ATOM 704 C CA . GLY A 1 94 ? -0.986 0.636 17.664 1.00 94.19 94 GLY A CA 1
ATOM 705 C C . GLY A 1 94 ? -1.558 0.193 19.014 1.00 94.19 94 GLY A C 1
ATOM 706 O O . GLY A 1 94 ? -2.773 0.134 19.164 1.00 94.19 94 GLY A O 1
ATOM 707 N N . ARG A 1 95 ? -0.714 -0.040 20.030 1.00 96.31 95 ARG A N 1
ATOM 708 C CA . ARG A 1 95 ? -1.111 -0.401 21.407 1.00 96.31 95 ARG A CA 1
ATOM 709 C C . ARG A 1 95 ? -1.867 -1.734 21.468 1.00 96.31 95 ARG A C 1
ATOM 711 O O . ARG A 1 95 ? -1.263 -2.763 21.198 1.00 96.31 95 ARG A O 1
ATOM 718 N N . ALA A 1 96 ? -3.121 -1.720 21.916 1.00 95.75 96 ALA A N 1
ATOM 719 C CA . ALA A 1 96 ? -3.923 -2.913 22.132 1.00 95.75 96 ALA A CA 1
ATOM 720 C C . ALA A 1 96 ? -4.651 -3.291 20.834 1.00 95.75 96 ALA A C 1
ATOM 722 O O . ALA A 1 96 ? -5.425 -2.474 20.329 1.00 95.75 96 ALA A O 1
ATOM 723 N N . PRO A 1 97 ? -4.456 -4.513 20.309 1.00 95.62 97 PRO A N 1
ATOM 724 C CA . PRO A 1 97 ? -5.316 -5.049 19.265 1.00 95.62 97 PRO A CA 1
ATOM 725 C C . PRO A 1 97 ? -6.771 -5.117 19.744 1.00 95.62 97 PRO A C 1
ATOM 727 O O . PRO A 1 97 ? -7.036 -5.360 20.924 1.00 95.62 97 PRO A O 1
ATOM 730 N N . LEU A 1 98 ? -7.713 -4.918 18.826 1.00 96.38 98 LEU A N 1
ATOM 731 C CA . LEU A 1 98 ? -9.134 -5.080 19.113 1.00 96.38 98 LEU A CA 1
ATOM 732 C C . LEU A 1 98 ? -9.515 -6.562 19.083 1.00 96.38 98 LEU A C 1
ATOM 734 O O . LEU A 1 98 ? -8.979 -7.333 18.289 1.00 96.38 98 LEU A O 1
ATOM 738 N N . ALA A 1 99 ? -10.467 -6.950 19.932 1.00 97.44 99 ALA A N 1
ATOM 739 C CA . ALA A 1 99 ? -11.151 -8.229 19.781 1.00 97.44 99 ALA A CA 1
ATOM 740 C C . ALA A 1 99 ? -11.986 -8.222 18.489 1.00 97.44 99 ALA A C 1
ATOM 742 O O . ALA A 1 99 ? -12.513 -7.173 18.113 1.00 97.44 99 ALA A O 1
ATOM 743 N N . GLU A 1 100 ? -12.163 -9.387 17.860 1.00 97.75 100 GLU A N 1
ATOM 744 C CA . GLU A 1 100 ? -12.882 -9.514 16.580 1.00 97.75 100 GLU A CA 1
ATOM 745 C C . GLU A 1 100 ? -14.274 -8.868 16.634 1.00 97.75 100 GLU A C 1
ATOM 747 O O . GLU A 1 100 ? -14.596 -8.006 15.824 1.00 97.75 100 GLU A O 1
ATOM 752 N N . ILE A 1 101 ? -15.041 -9.160 17.690 1.00 98.12 101 ILE A N 1
ATOM 753 C CA . ILE A 1 101 ? -16.380 -8.594 17.911 1.00 98.12 101 ILE A CA 1
ATOM 754 C C . ILE A 1 101 ? -16.401 -7.056 17.923 1.00 98.12 101 ILE A C 1
ATOM 756 O O . ILE A 1 101 ? -17.367 -6.437 17.481 1.00 98.12 101 ILE A O 1
ATOM 760 N N . ALA A 1 102 ? -15.336 -6.418 18.419 1.00 97.81 102 ALA A N 1
ATOM 761 C CA . ALA A 1 102 ? -15.238 -4.965 18.466 1.00 97.81 102 ALA A CA 1
ATOM 762 C C . ALA A 1 102 ? -14.884 -4.398 17.083 1.00 97.81 102 ALA A C 1
ATOM 764 O O . ALA A 1 102 ? -15.458 -3.390 16.671 1.00 97.81 102 ALA A O 1
ATOM 765 N N . ALA A 1 103 ? -13.985 -5.061 16.349 1.00 97.44 103 ALA A N 1
ATOM 766 C CA . ALA A 1 103 ? -13.633 -4.684 14.983 1.00 97.44 103 ALA A CA 1
ATOM 767 C C . ALA A 1 103 ? -14.835 -4.813 14.028 1.00 97.44 103 ALA A C 1
ATOM 769 O O . ALA A 1 103 ? -15.094 -3.903 13.237 1.00 97.44 103 ALA A O 1
ATOM 770 N N . GLU A 1 104 ? -15.617 -5.888 14.148 1.00 97.69 104 GLU A N 1
ATOM 771 C CA . GLU A 1 104 ? -16.843 -6.104 13.373 1.00 97.69 104 GLU A CA 1
ATOM 772 C C . GLU A 1 104 ? -17.905 -5.031 13.658 1.00 97.69 104 GLU A C 1
ATOM 774 O O . GLU A 1 104 ? -18.484 -4.472 12.720 1.00 97.69 104 GLU A O 1
ATOM 779 N N . ALA A 1 105 ? -18.127 -4.692 14.934 1.00 97.31 105 ALA A N 1
ATOM 780 C CA . ALA A 1 105 ? -19.061 -3.638 15.332 1.00 97.31 105 ALA A CA 1
ATOM 781 C C . ALA A 1 105 ? -18.654 -2.268 14.761 1.00 97.31 105 ALA A C 1
ATOM 783 O O . ALA A 1 105 ? -19.487 -1.562 14.186 1.00 97.31 105 ALA A O 1
ATOM 784 N N . MET A 1 106 ? -17.362 -1.920 14.840 1.00 97.25 106 MET A N 1
ATOM 785 C CA . MET A 1 106 ? -16.819 -0.698 14.235 1.00 97.25 106 MET A CA 1
ATOM 786 C C . MET A 1 106 ? -17.003 -0.683 12.716 1.00 97.25 106 MET A C 1
ATOM 788 O O . MET A 1 106 ? -17.455 0.317 12.159 1.00 97.25 106 MET A O 1
ATOM 792 N N . ALA A 1 107 ? -16.694 -1.792 12.039 1.00 97.38 107 ALA A N 1
ATOM 793 C CA . ALA A 1 107 ? -16.874 -1.905 10.597 1.00 97.38 107 ALA A CA 1
ATOM 794 C C . ALA A 1 107 ? -18.352 -1.760 10.202 1.00 97.38 107 ALA A C 1
ATOM 796 O O . ALA A 1 107 ? -18.655 -1.140 9.186 1.00 97.38 107 ALA A O 1
ATOM 797 N N . SER A 1 108 ? -19.279 -2.295 11.002 1.00 96.06 108 SER A N 1
ATOM 798 C CA . SER A 1 108 ? -20.717 -2.133 10.774 1.00 96.06 108 SER A CA 1
ATOM 799 C C . SER A 1 108 ? -21.164 -0.681 10.899 1.00 96.06 108 SER A C 1
ATOM 801 O O . SER A 1 108 ? -21.841 -0.186 10.001 1.00 96.06 108 SER A O 1
ATOM 803 N N . ALA A 1 109 ? -20.745 0.012 11.959 1.00 96.62 109 ALA A N 1
ATOM 804 C CA . ALA A 1 109 ? -21.073 1.420 12.162 1.00 96.62 109 ALA A CA 1
ATOM 805 C C . ALA A 1 109 ? -20.475 2.332 11.073 1.00 96.62 109 ALA A C 1
ATOM 807 O O . ALA A 1 109 ? -21.100 3.313 10.692 1.00 96.62 109 ALA A O 1
ATOM 808 N N . ALA A 1 110 ? -19.291 2.002 10.546 1.00 97.44 110 ALA A N 1
ATOM 809 C CA . ALA A 1 110 ? -18.601 2.809 9.536 1.00 97.44 110 ALA A CA 1
ATOM 810 C C . ALA A 1 110 ? -19.132 2.628 8.100 1.00 97.44 110 ALA A C 1
ATOM 812 O O . ALA A 1 110 ? -18.872 3.470 7.243 1.00 97.44 110 ALA A O 1
ATOM 813 N N . ARG A 1 111 ? -19.845 1.532 7.803 1.00 96.94 111 ARG A N 1
ATOM 814 C CA . ARG A 1 111 ? -20.347 1.236 6.445 1.00 96.94 111 ARG A CA 1
ATOM 815 C C . ARG A 1 111 ? -21.558 2.076 6.026 1.00 96.94 111 ARG A C 1
ATOM 817 O O . ARG A 1 111 ? -21.897 2.067 4.845 1.00 96.94 111 ARG A O 1
ATOM 824 N N . GLY A 1 112 ? -22.222 2.763 6.953 1.00 94.44 112 GLY A N 1
ATOM 825 C CA . GLY A 1 112 ? -23.439 3.521 6.669 1.00 94.44 112 GLY A CA 1
ATOM 826 C C . GLY A 1 112 ? -23.701 4.629 7.682 1.00 94.44 112 GLY A C 1
ATOM 827 O O . GLY A 1 112 ? -22.844 4.958 8.497 1.00 94.44 112 GLY A O 1
ATOM 828 N N . TYR A 1 113 ? -24.899 5.211 7.618 1.00 95.44 113 TYR A N 1
ATOM 829 C CA . TYR A 1 113 ? -25.359 6.143 8.643 1.00 95.44 113 TYR A CA 1
ATOM 830 C C . TYR A 1 113 ? -25.605 5.405 9.958 1.00 95.44 113 TYR A C 1
ATOM 832 O O . TYR A 1 113 ? -26.049 4.256 9.971 1.00 95.44 113 TYR A O 1
ATOM 840 N N . SER A 1 114 ? -25.347 6.089 11.063 1.00 95.44 114 SER A N 1
ATOM 841 C CA . SER A 1 114 ? -25.624 5.601 12.406 1.00 95.44 114 SER A CA 1
ATOM 842 C C . SER A 1 114 ? -26.356 6.672 13.200 1.00 95.44 114 SER A C 1
ATOM 844 O O . SER A 1 114 ? -26.401 7.842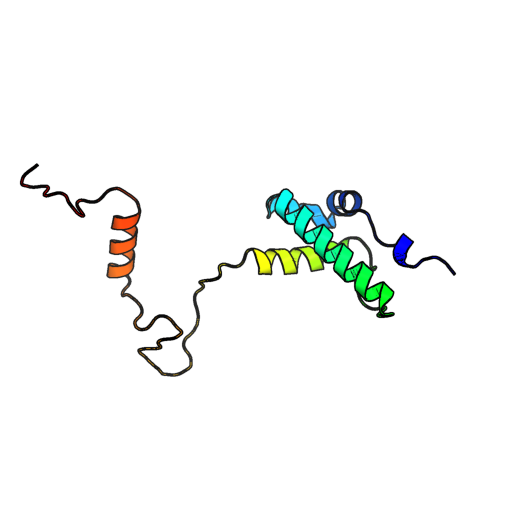 12.820 1.00 95.44 114 SER A O 1
ATOM 846 N N . ASN A 1 115 ? -26.912 6.270 14.333 1.00 95.31 115 ASN A N 1
ATOM 847 C CA . ASN A 1 115 ? -27.562 7.155 15.288 1.00 95.31 115 ASN A CA 1
ATOM 848 C C . ASN A 1 115 ? -26.547 7.929 16.160 1.00 95.31 115 ASN A C 1
ATOM 850 O O . ASN A 1 115 ? -26.823 8.205 17.321 1.00 95.31 115 ASN A O 1
ATOM 854 N N . LEU A 1 116 ? -25.362 8.252 15.621 1.00 96.19 116 LEU A N 1
ATOM 855 C CA . LEU A 1 116 ? -24.239 8.842 16.364 1.00 96.19 116 LEU A CA 1
ATOM 856 C C . LEU A 1 116 ? -24.636 10.104 17.145 1.00 96.19 116 LEU A C 1
ATOM 858 O O . LEU A 1 116 ? -24.200 10.284 18.277 1.00 96.19 116 LEU A O 1
ATOM 862 N N . GLU A 1 117 ? -25.470 10.948 16.538 1.00 96.56 117 GLU A N 1
ATOM 863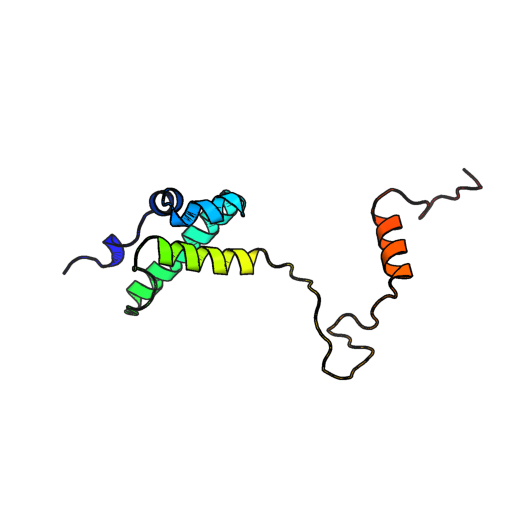 C CA . GLU A 1 117 ? -26.017 12.172 17.137 1.00 96.56 117 GLU A CA 1
ATOM 864 C C . GLU A 1 117 ? -27.549 12.237 16.983 1.00 96.56 117 GLU A C 1
ATOM 866 O O . GLU A 1 117 ? -28.124 13.318 16.888 1.00 96.56 117 GLU A O 1
ATOM 871 N N . TYR A 1 118 ? -28.221 11.080 16.911 1.00 95.50 118 TYR A N 1
ATOM 872 C CA . TYR A 1 118 ? -29.673 10.998 16.731 1.00 95.50 118 TYR A CA 1
ATOM 873 C C . TYR A 1 118 ? -30.294 10.055 17.756 1.00 95.50 118 TYR A C 1
ATOM 875 O O . TYR A 1 118 ? -29.869 8.907 17.897 1.00 95.50 118 TYR A O 1
ATOM 883 N N . ASP A 1 119 ? -31.313 10.532 18.460 1.00 95.50 119 ASP A N 1
ATOM 884 C CA . ASP A 1 119 ? -32.072 9.704 19.384 1.00 95.50 119 ASP A CA 1
ATOM 885 C C . ASP A 1 119 ? -33.203 9.003 18.623 1.00 95.50 119 ASP A C 1
ATOM 887 O O . ASP A 1 119 ? -34.183 9.611 18.205 1.00 95.50 119 ASP A O 1
ATOM 891 N N . VAL A 1 120 ? -33.051 7.692 18.438 1.00 95.31 120 VAL A N 1
ATOM 892 C CA . VAL A 1 120 ? -34.010 6.867 17.691 1.00 95.31 120 VAL A CA 1
ATOM 893 C C . VAL A 1 120 ? -35.362 6.773 18.412 1.00 95.31 120 VAL A C 1
ATOM 895 O O . VAL A 1 120 ? -36.378 6.538 17.759 1.00 95.31 120 VAL A O 1
ATOM 898 N N . GLU A 1 121 ? -35.394 6.952 19.736 1.00 97.06 121 GLU A N 1
ATOM 899 C CA . GLU A 1 121 ? -36.627 6.910 20.526 1.00 97.06 121 GLU A CA 1
ATOM 900 C C . GLU A 1 121 ? -37.363 8.256 20.515 1.00 97.06 121 GLU A C 1
ATOM 902 O O . GLU A 1 121 ? -38.595 8.276 20.530 1.00 97.06 121 GLU A O 1
ATOM 907 N N . ALA A 1 122 ? -36.628 9.373 20.462 1.00 95.00 122 ALA A N 1
ATOM 908 C CA . ALA A 1 122 ? -37.210 10.718 20.441 1.00 95.00 122 ALA A CA 1
ATOM 909 C C . ALA A 1 122 ? -37.655 11.185 19.041 1.00 95.00 122 ALA A C 1
ATOM 911 O O . ALA A 1 122 ? -38.555 12.026 18.946 1.00 95.00 122 ALA A O 1
ATOM 912 N N . GLY A 1 123 ? -37.068 10.621 17.978 1.00 82.88 123 GLY A N 1
ATOM 913 C CA . GLY A 1 123 ? -37.282 11.054 16.591 1.00 82.88 123 GLY A CA 1
ATOM 914 C C . GLY A 1 123 ? -36.465 12.283 16.208 1.00 82.88 123 GLY A C 1
ATOM 915 O O . GLY A 1 123 ? -36.711 12.783 15.083 1.00 82.88 123 GLY A O 1
#

Sequence (123 aa):
MSDPRRRIPSVDALLASPAFEAILAGFPRQLVVRVTRVVIEEVRNSLLSGDKDIGANGPGSYAQAVLIRLEQETLPSLRGVINATGVVLHTNLGRAPLAEIAAEAMASAARGYSNLEYDVEAG

Secondary structure (DSSP, 8-state):
---GGGGSPPHHHHHTSGGGHHHHHHS-HHHHHHHHHHHHHHHHHHHHTT---SS-S-HHHHHHHHHHHHHHHHS-SS------S--SSBGGGTBSPPPHHHHHHHHHHHTS---TT--TTT-

pLDDT: mean 89.99, std 11.49, range [45.91, 98.12]

Radius of gyration: 24.03 Å; chains: 1; bounding box: 69×22×55 Å